Protein AF-A0A846SXM1-F1 (afdb_monomer_lite)

Structure (mmCIF, N/CA/C/O backbone):
data_AF-A0A846SXM1-F1
#
_entry.id   AF-A0A846SXM1-F1
#
loop_
_atom_site.group_PDB
_atom_site.id
_atom_site.type_symbol
_atom_site.label_atom_id
_atom_site.label_alt_id
_atom_site.label_comp_id
_atom_site.label_asym_id
_atom_site.label_entity_id
_atom_site.label_seq_id
_atom_site.pdbx_PDB_ins_code
_atom_site.Cartn_x
_atom_site.Cartn_y
_atom_site.Cartn_z
_atom_site.occupancy
_atom_site.B_iso_or_equiv
_atom_site.auth_seq_id
_atom_site.auth_comp_id
_atom_site.auth_asym_id
_atom_site.auth_atom_id
_atom_site.pdbx_PDB_model_num
ATOM 1 N N . MET A 1 1 ? -5.265 -3.273 3.919 1.00 91.44 1 MET A N 1
ATOM 2 C CA . MET A 1 1 ? -3.879 -3.712 3.658 1.00 91.44 1 MET A CA 1
ATOM 3 C C . MET A 1 1 ? -3.804 -4.034 2.179 1.00 91.44 1 MET A C 1
ATOM 5 O O . MET A 1 1 ? -4.714 -4.697 1.700 1.00 91.44 1 MET A O 1
ATOM 9 N N . LEU A 1 2 ? -2.812 -3.498 1.477 1.00 94.12 2 LEU A N 1
ATOM 10 C CA . LEU A 1 2 ? -2.663 -3.522 0.024 1.00 94.12 2 LEU A CA 1
ATOM 11 C C . LEU A 1 2 ? -1.311 -4.144 -0.333 1.00 94.12 2 LEU A C 1
ATOM 13 O O . LEU A 1 2 ? -0.302 -3.828 0.298 1.00 94.12 2 LEU A O 1
ATOM 17 N N . ASP A 1 3 ? -1.289 -5.026 -1.323 1.00 93.38 3 ASP A N 1
ATOM 18 C CA . ASP A 1 3 ? -0.056 -5.537 -1.915 1.00 93.38 3 ASP A CA 1
ATOM 19 C C . ASP A 1 3 ? 0.282 -4.721 -3.155 1.00 93.38 3 ASP A C 1
ATOM 21 O O . ASP A 1 3 ? -0.568 -4.539 -4.021 1.00 93.38 3 ASP A O 1
ATOM 25 N N . MET A 1 4 ? 1.507 -4.214 -3.229 1.00 92.25 4 MET A N 1
ATOM 26 C CA . MET A 1 4 ? 1.961 -3.448 -4.388 1.00 92.25 4 MET A CA 1
ATOM 27 C C . MET A 1 4 ? 2.361 -4.347 -5.548 1.00 92.25 4 MET A C 1
ATOM 29 O O . MET A 1 4 ? 2.396 -3.893 -6.685 1.00 92.25 4 MET A O 1
ATOM 33 N N . ILE A 1 5 ? 2.686 -5.609 -5.258 1.00 88.69 5 ILE A N 1
ATOM 34 C CA . ILE A 1 5 ? 3.215 -6.552 -6.237 1.00 88.69 5 ILE A CA 1
ATOM 35 C C . ILE A 1 5 ? 2.189 -7.658 -6.423 1.00 88.69 5 ILE A C 1
ATOM 37 O O . ILE A 1 5 ? 2.184 -8.646 -5.688 1.00 88.69 5 ILE A O 1
ATOM 41 N N . MET A 1 6 ? 1.310 -7.473 -7.401 1.00 86.00 6 MET A N 1
ATOM 42 C CA . MET A 1 6 ? 0.289 -8.441 -7.782 1.00 86.00 6 MET A CA 1
ATOM 43 C C . MET A 1 6 ? 0.473 -8.824 -9.254 1.00 86.00 6 MET A C 1
ATOM 45 O O . MET A 1 6 ? 0.911 -7.994 -10.052 1.00 86.00 6 MET A O 1
ATOM 49 N N . PRO A 1 7 ? 0.167 -10.074 -9.636 1.00 86.75 7 PRO A N 1
ATOM 50 C CA . PRO A 1 7 ? 0.021 -10.404 -11.045 1.00 86.75 7 PRO A CA 1
ATOM 51 C C . PRO A 1 7 ? -1.158 -9.611 -11.628 1.00 86.75 7 PRO A C 1
ATOM 53 O O . PRO A 1 7 ? -2.162 -9.402 -10.949 1.00 86.75 7 PRO A O 1
ATOM 56 N N . ASP A 1 8 ? -1.015 -9.171 -12.877 1.00 90.19 8 ASP A N 1
ATOM 57 C CA . ASP A 1 8 ? -2.057 -8.549 -13.710 1.00 90.19 8 ASP A CA 1
ATOM 58 C C . ASP A 1 8 ? -2.581 -7.162 -13.277 1.00 90.19 8 ASP A C 1
ATOM 60 O O . ASP A 1 8 ? -3.139 -6.450 -14.109 1.00 90.19 8 ASP A O 1
ATOM 64 N N . ILE A 1 9 ? -2.392 -6.750 -12.019 1.00 89.31 9 ILE A N 1
ATOM 65 C CA . ILE A 1 9 ? -2.877 -5.472 -11.472 1.00 89.31 9 ILE A CA 1
ATOM 66 C C . ILE A 1 9 ? -1.710 -4.675 -10.880 1.00 89.31 9 ILE A C 1
ATOM 68 O O . ILE A 1 9 ? -1.012 -5.161 -9.988 1.00 89.31 9 ILE A O 1
ATOM 72 N N . ASP A 1 10 ? -1.542 -3.422 -11.315 1.00 89.81 10 ASP A N 1
ATOM 73 C CA . ASP A 1 10 ? -0.595 -2.489 -10.698 1.00 89.81 10 ASP A CA 1
ATOM 74 C C . ASP A 1 10 ? -1.145 -1.981 -9.353 1.00 89.81 10 ASP A C 1
ATOM 76 O O . ASP A 1 10 ? -2.244 -1.422 -9.263 1.00 89.81 10 ASP A O 1
ATOM 80 N N . GLY A 1 11 ? -0.381 -2.173 -8.276 1.00 91.50 11 GLY A N 1
ATOM 81 C CA . GLY A 1 11 ? -0.786 -1.751 -6.936 1.00 91.50 11 GLY A CA 1
ATOM 82 C C . GLY A 1 11 ? -0.967 -0.237 -6.781 1.00 91.50 11 GLY A C 1
ATOM 83 O O . GLY A 1 11 ? -1.801 0.189 -5.982 1.00 91.50 11 GLY A O 1
ATOM 84 N N . ASN A 1 12 ? -0.244 0.586 -7.550 1.00 91.62 12 ASN A N 1
ATOM 85 C CA . ASN A 1 12 ? -0.416 2.041 -7.550 1.00 91.62 12 ASN A CA 1
ATOM 86 C C . ASN A 1 12 ? -1.737 2.440 -8.206 1.00 91.62 12 ASN A C 1
ATOM 88 O O . ASN A 1 12 ? -2.429 3.322 -7.699 1.00 91.62 12 ASN A O 1
ATOM 92 N N . GLU A 1 13 ? -2.111 1.775 -9.301 1.00 92.69 13 GLU A N 1
ATOM 93 C CA . GLU A 1 13 ? -3.407 1.999 -9.945 1.00 92.69 13 GLU A CA 1
ATOM 94 C C . GLU A 1 13 ? -4.553 1.601 -9.013 1.00 92.69 13 GLU A C 1
ATOM 96 O O . GLU A 1 13 ? -5.511 2.360 -8.856 1.00 92.69 13 GLU A O 1
ATOM 101 N N . LEU A 1 14 ? -4.432 0.461 -8.320 1.00 94.12 14 LEU A N 1
ATOM 102 C CA . LEU A 1 14 ? -5.432 0.032 -7.343 1.00 94.12 14 LEU A CA 1
ATOM 103 C C . LEU A 1 14 ? -5.529 1.000 -6.153 1.00 94.12 14 LEU A C 1
ATOM 105 O O . LEU A 1 14 ? -6.635 1.296 -5.696 1.00 94.12 14 LEU A O 1
ATOM 109 N N . LEU A 1 15 ? -4.394 1.513 -5.666 1.00 94.12 15 LEU A N 1
ATOM 110 C CA . LEU A 1 15 ? -4.358 2.537 -4.622 1.00 94.12 15 LEU A CA 1
ATOM 111 C C . LEU A 1 15 ? -5.099 3.798 -5.071 1.00 94.12 15 LEU A C 1
ATOM 113 O O . LEU A 1 15 ? -6.027 4.233 -4.395 1.00 94.12 15 LEU A O 1
ATOM 117 N N . LEU A 1 16 ? -4.722 4.360 -6.219 1.00 93.44 16 LEU A N 1
ATOM 118 C CA . LEU A 1 16 ? -5.342 5.561 -6.779 1.00 93.44 16 LEU A CA 1
ATOM 119 C C . LEU A 1 16 ? -6.843 5.383 -6.986 1.00 93.44 16 LEU A C 1
ATOM 121 O O . LEU A 1 16 ? -7.631 6.249 -6.603 1.00 93.44 16 LEU A O 1
ATOM 125 N N . TRP A 1 17 ? -7.249 4.244 -7.543 1.00 94.50 17 TRP A N 1
ATOM 126 C CA . TRP A 1 17 ? -8.655 3.908 -7.704 1.00 94.50 17 TRP A CA 1
ATOM 127 C C . TRP A 1 17 ? -9.383 3.900 -6.358 1.00 94.50 17 TRP A C 1
ATOM 129 O O . TRP A 1 17 ? -10.415 4.557 -6.230 1.00 94.50 17 TRP A O 1
ATOM 139 N N . ALA A 1 18 ? -8.837 3.230 -5.338 1.00 94.00 18 ALA A N 1
ATOM 140 C CA . ALA A 1 18 ? -9.452 3.152 -4.015 1.00 94.00 18 ALA A CA 1
ATOM 141 C C . ALA A 1 18 ? -9.590 4.536 -3.360 1.00 94.00 18 ALA A C 1
ATOM 143 O O . ALA A 1 18 ? -10.646 4.854 -2.809 1.00 94.00 18 ALA A O 1
ATOM 144 N N . LEU A 1 19 ? -8.560 5.380 -3.468 1.00 93.81 19 LEU A N 1
ATOM 145 C CA . LEU A 1 19 ? -8.591 6.7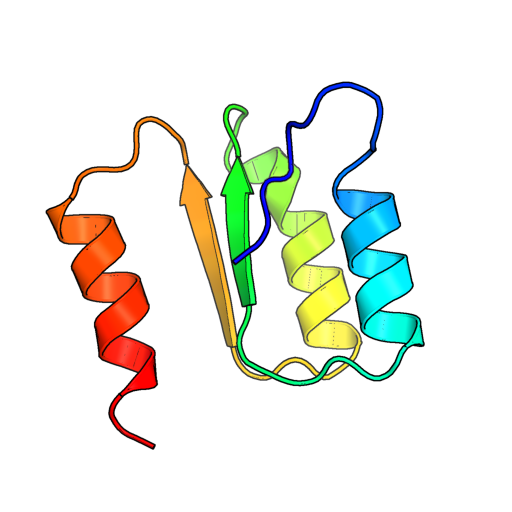63 -2.986 1.00 93.81 19 LEU A CA 1
ATOM 146 C C . LEU A 1 19 ? -9.679 7.579 -3.698 1.00 93.81 19 LEU A C 1
ATOM 148 O O . LEU A 1 19 ? -10.453 8.273 -3.044 1.00 93.81 19 LEU A O 1
ATOM 152 N N . HIS A 1 20 ? -9.814 7.438 -5.019 1.00 94.19 20 HIS A N 1
ATOM 153 C CA . HIS A 1 20 ? -10.886 8.082 -5.785 1.00 94.19 20 HIS A CA 1
ATOM 154 C C . HIS A 1 20 ? -12.288 7.563 -5.442 1.00 94.19 20 HIS A C 1
ATOM 156 O O . HIS A 1 20 ? -13.254 8.310 -5.577 1.00 94.19 20 HIS A O 1
ATOM 162 N N . GLN A 1 21 ? -12.420 6.321 -4.967 1.00 95.00 21 GLN A N 1
ATOM 163 C CA . GLN A 1 21 ? -13.688 5.807 -4.431 1.00 95.00 21 GLN A CA 1
ATOM 164 C C . GLN A 1 21 ? -14.015 6.354 -3.027 1.00 95.00 21 GLN A C 1
ATOM 166 O O . GLN A 1 21 ? -15.041 5.992 -2.454 1.00 95.00 21 GLN A O 1
ATOM 171 N N . GLY A 1 22 ? -13.167 7.217 -2.457 1.00 92.19 22 GLY A N 1
ATOM 172 C CA . GLY A 1 22 ? -13.366 7.800 -1.131 1.00 92.19 22 GLY A CA 1
ATOM 173 C C . GLY A 1 22 ? -12.861 6.921 0.011 1.00 92.19 22 GLY A C 1
ATOM 174 O O . GLY A 1 22 ? -13.302 7.081 1.150 1.00 92.19 22 GLY A O 1
ATOM 175 N N . TYR A 1 23 ? -11.952 5.980 -0.259 1.00 93.56 23 TYR A N 1
ATOM 176 C CA . TYR A 1 23 ? -11.283 5.244 0.809 1.00 93.56 23 TYR A CA 1
ATOM 177 C C . TYR A 1 23 ? -10.471 6.206 1.686 1.00 93.56 23 TYR A C 1
ATOM 179 O O . TYR A 1 23 ? -9.577 6.885 1.193 1.00 93.56 23 TYR A O 1
ATOM 187 N N . ALA A 1 24 ? -10.766 6.233 2.987 1.00 89.31 24 ALA A N 1
ATOM 188 C CA . ALA A 1 24 ? -10.157 7.169 3.941 1.00 89.31 24 ALA A CA 1
ATOM 189 C C . ALA A 1 24 ? -9.706 6.509 5.259 1.00 89.31 24 ALA A C 1
ATOM 191 O O . ALA A 1 24 ? -9.387 7.197 6.227 1.00 89.31 24 ALA A O 1
ATOM 192 N N . ASN A 1 25 ? -9.706 5.174 5.315 1.00 90.62 25 ASN A N 1
ATOM 193 C CA . ASN A 1 25 ? -9.263 4.420 6.490 1.00 90.62 25 ASN A CA 1
ATOM 194 C C . ASN A 1 25 ? -7.742 4.198 6.467 1.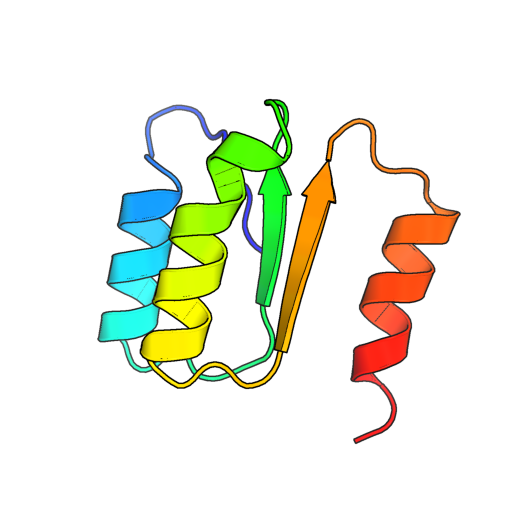00 90.62 25 ASN A C 1
ATOM 196 O O . ASN A 1 25 ? -7.101 4.348 5.427 1.00 90.62 25 ASN A O 1
ATOM 200 N N . ASP A 1 26 ? -7.177 3.767 7.597 1.00 91.38 26 ASP A N 1
ATOM 201 C CA . ASP A 1 26 ? -5.745 3.476 7.704 1.00 91.38 26 ASP A CA 1
ATOM 202 C C . ASP A 1 26 ? -5.301 2.391 6.720 1.00 91.38 26 ASP A C 1
ATOM 204 O O . ASP A 1 26 ? -5.895 1.305 6.614 1.00 91.38 26 ASP A O 1
ATOM 208 N N . LEU A 1 27 ? -4.180 2.654 6.058 1.00 94.19 27 LEU A N 1
ATOM 209 C CA . LEU A 1 27 ? -3.641 1.803 5.014 1.00 94.19 27 LEU A CA 1
ATOM 210 C C . LEU A 1 27 ? -2.329 1.160 5.460 1.00 94.19 27 LEU A C 1
ATOM 212 O O . LEU A 1 27 ? -1.414 1.806 5.959 1.00 94.19 27 LEU A O 1
ATOM 216 N N . ILE A 1 28 ? -2.219 -0.144 5.222 1.00 95.25 28 ILE A N 1
ATOM 217 C CA . ILE A 1 28 ? -0.947 -0.865 5.311 1.00 95.25 28 ILE A CA 1
ATOM 218 C C . ILE A 1 28 ? -0.573 -1.266 3.890 1.00 95.25 28 ILE A C 1
ATOM 220 O O . ILE A 1 28 ? -1.295 -2.060 3.290 1.00 95.25 28 ILE A O 1
ATOM 224 N N . ILE A 1 29 ? 0.522 -0.729 3.367 1.00 95.12 29 ILE A N 1
ATOM 225 C CA . ILE A 1 29 ? 1.093 -1.068 2.065 1.00 95.12 29 ILE A CA 1
ATOM 226 C C . ILE A 1 29 ? 2.150 -2.151 2.268 1.00 95.12 29 ILE A C 1
ATOM 228 O O . ILE A 1 29 ? 2.991 -2.053 3.162 1.00 95.12 29 ILE A O 1
ATOM 232 N N . THR A 1 30 ? 2.128 -3.182 1.432 1.00 94.88 30 THR A N 1
ATOM 233 C CA . THR A 1 30 ? 3.141 -4.237 1.422 1.00 94.88 30 THR A CA 1
ATOM 234 C C . THR A 1 30 ? 3.836 -4.327 0.078 1.00 94.88 30 THR A C 1
ATOM 236 O O . THR A 1 30 ? 3.200 -4.179 -0.958 1.00 94.88 30 THR A O 1
ATOM 239 N N . THR A 1 31 ? 5.144 -4.573 0.082 1.00 93.81 31 THR A N 1
ATOM 240 C CA . THR A 1 31 ? 5.928 -4.720 -1.151 1.00 93.81 31 THR A CA 1
ATOM 241 C C . THR A 1 31 ? 6.980 -5.811 -1.026 1.00 93.81 31 THR A C 1
ATOM 243 O O . THR A 1 31 ? 7.495 -6.063 0.062 1.00 93.81 31 THR A O 1
ATOM 246 N N . GLY A 1 32 ? 7.290 -6.472 -2.142 1.00 91.06 32 GLY A N 1
ATOM 247 C CA . GLY A 1 32 ? 8.459 -7.350 -2.277 1.00 91.06 32 GLY A CA 1
ATOM 248 C C . GLY A 1 32 ? 9.716 -6.648 -2.803 1.00 91.06 32 GLY A C 1
ATOM 249 O O . GLY A 1 32 ? 10.753 -7.291 -2.908 1.00 91.06 32 GLY A O 1
ATOM 250 N N . TYR A 1 33 ? 9.625 -5.361 -3.149 1.00 85.56 33 TYR A N 1
ATOM 251 C CA . TYR A 1 33 ? 10.728 -4.548 -3.673 1.00 85.56 33 TYR A CA 1
ATOM 252 C C . TYR A 1 33 ? 11.351 -3.668 -2.579 1.00 85.56 33 TYR A C 1
ATOM 254 O O . TYR A 1 33 ? 10.982 -3.752 -1.406 1.00 85.56 33 TYR A O 1
ATOM 262 N N . SER A 1 34 ? 12.303 -2.814 -2.977 1.00 83.62 34 SER A N 1
ATOM 263 C CA . SER A 1 34 ? 12.905 -1.797 -2.108 1.00 83.62 34 SER A CA 1
ATOM 264 C C . SER A 1 34 ? 11.832 -0.974 -1.368 1.00 83.62 34 SER A C 1
ATOM 266 O O . SER A 1 34 ? 10.829 -0.605 -1.984 1.00 83.62 34 SER A O 1
ATOM 268 N N . PRO A 1 35 ? 12.044 -0.621 -0.083 1.00 81.50 35 PRO A N 1
ATOM 269 C CA . PRO A 1 35 ? 11.201 0.335 0.635 1.00 81.50 35 PRO A CA 1
ATOM 270 C C . PRO A 1 35 ? 11.020 1.676 -0.092 1.00 81.50 35 PRO A C 1
ATOM 272 O O . PRO A 1 35 ? 9.996 2.328 0.106 1.00 81.50 35 PRO A O 1
ATOM 275 N N . ASP A 1 36 ? 11.989 2.073 -0.922 1.00 84.75 36 ASP A N 1
ATOM 276 C CA . ASP A 1 36 ? 11.952 3.325 -1.686 1.00 84.75 36 ASP A CA 1
ATOM 277 C C . ASP A 1 36 ? 10.831 3.312 -2.730 1.00 84.75 36 ASP A C 1
ATOM 279 O O . ASP A 1 36 ? 10.188 4.329 -2.961 1.00 84.75 36 ASP A O 1
ATOM 283 N N . TYR A 1 37 ? 10.526 2.135 -3.288 1.00 83.00 37 TYR A N 1
ATOM 284 C CA . TYR A 1 37 ? 9.474 1.962 -4.293 1.00 83.00 37 TYR A CA 1
ATOM 285 C C . TYR A 1 37 ? 8.085 2.354 -3.771 1.00 83.00 37 TYR A C 1
ATOM 287 O O . TYR A 1 37 ? 7.237 2.806 -4.530 1.00 83.00 37 TYR A O 1
ATOM 295 N N . VAL A 1 38 ? 7.835 2.177 -2.471 1.00 91.62 38 VAL A N 1
ATOM 296 C CA . VAL A 1 38 ? 6.521 2.448 -1.866 1.00 91.62 38 VAL A CA 1
ATOM 297 C C . VAL A 1 38 ? 6.426 3.808 -1.185 1.00 91.62 38 VAL A C 1
ATOM 299 O O . VAL A 1 38 ? 5.370 4.124 -0.636 1.00 91.62 38 VAL A O 1
ATOM 302 N N . GLN A 1 39 ? 7.493 4.615 -1.200 1.00 91.38 39 GLN A N 1
ATOM 303 C CA . GLN A 1 39 ? 7.453 5.949 -0.596 1.00 91.38 39 GLN A CA 1
ATOM 304 C C . GLN A 1 39 ? 6.535 6.887 -1.371 1.00 91.38 39 GLN A C 1
ATOM 306 O O . GLN A 1 39 ? 5.697 7.535 -0.754 1.00 91.38 39 GLN A O 1
ATOM 311 N N . ASP A 1 40 ? 6.603 6.888 -2.701 1.00 90.50 40 ASP A N 1
ATOM 312 C CA . ASP A 1 40 ? 5.753 7.758 -3.522 1.00 90.50 40 ASP A CA 1
ATOM 313 C C . ASP A 1 40 ? 4.264 7.433 -3.326 1.00 90.50 40 ASP A C 1
ATOM 315 O O . ASP A 1 40 ? 3.441 8.325 -3.113 1.00 90.50 40 ASP A O 1
ATOM 319 N N . ALA A 1 41 ? 3.923 6.140 -3.296 1.00 91.88 41 ALA A N 1
ATOM 320 C CA . ALA A 1 41 ? 2.569 5.662 -3.016 1.00 91.88 41 ALA A CA 1
ATOM 321 C C . ALA A 1 41 ? 2.084 6.086 -1.619 1.00 91.88 41 ALA A C 1
ATOM 323 O O . ALA A 1 41 ? 0.939 6.512 -1.450 1.00 91.88 41 ALA A O 1
ATOM 324 N N . LYS A 1 42 ? 2.966 6.006 -0.615 1.00 94.62 42 LYS A N 1
ATOM 325 C CA . LYS A 1 42 ? 2.681 6.473 0.743 1.00 94.62 42 LYS A CA 1
ATOM 326 C C . LYS A 1 42 ? 2.413 7.979 0.764 1.00 94.62 42 LYS A C 1
ATOM 328 O O . LYS A 1 42 ? 1.381 8.395 1.284 1.00 94.62 42 LYS A O 1
ATOM 333 N N . THR A 1 43 ? 3.305 8.776 0.182 1.00 93.25 43 THR A N 1
ATOM 334 C CA . THR A 1 43 ? 3.183 10.238 0.135 1.00 93.25 43 THR A CA 1
ATOM 335 C C . THR A 1 43 ? 1.901 10.669 -0.565 1.00 93.25 43 THR A C 1
ATOM 337 O O . THR A 1 43 ? 1.204 11.554 -0.075 1.00 93.25 43 THR A O 1
ATOM 340 N N . LEU A 1 44 ? 1.543 10.016 -1.671 1.00 91.75 44 LEU A N 1
ATOM 341 C CA . LEU A 1 44 ? 0.298 10.280 -2.382 1.00 91.75 44 LEU A CA 1
ATOM 342 C C . LEU A 1 44 ? -0.935 9.954 -1.531 1.00 91.75 44 LEU A C 1
ATOM 344 O O . LEU A 1 44 ? -1.862 10.755 -1.466 1.00 91.75 44 LEU A O 1
ATOM 348 N N . ALA A 1 45 ? -0.950 8.804 -0.858 1.00 93.06 45 ALA A N 1
ATOM 349 C CA . ALA A 1 45 ? -2.054 8.411 0.012 1.00 93.06 45 ALA A CA 1
ATOM 350 C C . ALA A 1 45 ? -2.255 9.398 1.177 1.00 93.06 45 ALA A C 1
ATOM 352 O O . ALA A 1 45 ? -3.382 9.821 1.440 1.00 93.06 45 ALA A O 1
ATOM 353 N N . GLU A 1 46 ? -1.170 9.809 1.835 1.00 93.50 46 GLU A N 1
ATOM 354 C CA . GLU A 1 46 ? -1.201 10.810 2.909 1.00 93.50 46 GLU A CA 1
ATOM 355 C C . GLU A 1 46 ? -1.667 12.179 2.384 1.00 93.50 46 GLU A C 1
ATOM 357 O O . GLU A 1 46 ? -2.516 12.824 3.000 1.00 93.50 46 GLU A O 1
ATOM 362 N N . PHE A 1 47 ? -1.195 12.596 1.202 1.00 91.69 47 PHE A N 1
ATOM 363 C CA . PHE A 1 47 ? -1.638 13.826 0.538 1.00 91.69 47 PHE A CA 1
ATOM 364 C C . PHE A 1 47 ? -3.137 13.813 0.201 1.00 91.69 47 PHE A C 1
ATOM 366 O O . PHE A 1 47 ? -3.814 14.831 0.334 1.00 91.69 47 PHE A O 1
ATOM 373 N N . MET A 1 48 ? -3.673 12.654 -0.184 1.00 90.81 48 MET A N 1
ATOM 374 C CA . MET A 1 48 ? -5.096 12.456 -0.484 1.00 90.81 48 MET A CA 1
ATOM 375 C C . MET A 1 48 ? -5.977 12.361 0.775 1.00 90.81 48 MET A C 1
ATOM 377 O O . MET A 1 48 ? -7.191 12.194 0.663 1.00 90.81 48 MET A O 1
ATOM 381 N N . GLY A 1 49 ? -5.395 12.506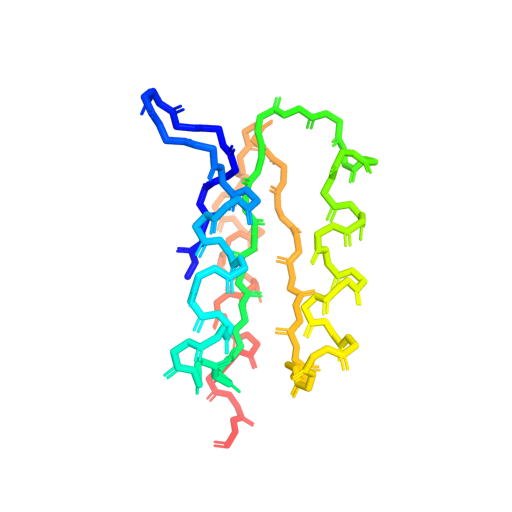 1.970 1.00 88.75 49 GLY A N 1
ATOM 382 C CA . GLY A 1 49 ? -6.126 12.635 3.229 1.00 88.75 49 GLY A CA 1
ATOM 383 C C . GLY A 1 49 ? -6.154 11.380 4.100 1.00 88.75 49 GLY A C 1
ATOM 384 O O . GLY A 1 49 ? -6.875 11.370 5.101 1.00 88.75 49 GLY A O 1
ATOM 385 N N . LEU A 1 50 ? -5.383 10.334 3.775 1.00 91.88 50 LEU A N 1
ATOM 386 C CA . LEU A 1 50 ? -5.234 9.193 4.684 1.00 91.88 50 LEU A CA 1
ATOM 387 C C . LEU A 1 50 ? -4.391 9.599 5.890 1.00 91.88 50 LEU A C 1
ATOM 389 O O . LEU A 1 50 ? -3.294 10.133 5.754 1.00 91.88 50 LEU A O 1
ATOM 393 N N . ARG A 1 51 ? -4.915 9.314 7.085 1.00 84.75 51 ARG A N 1
ATOM 394 C CA . ARG A 1 51 ? -4.292 9.709 8.355 1.00 84.75 51 ARG A CA 1
ATOM 395 C C . ARG A 1 51 ? -3.068 8.874 8.704 1.00 84.75 51 ARG A C 1
ATOM 397 O O . ARG A 1 51 ? -2.090 9.420 9.203 1.00 84.75 51 ARG A O 1
ATOM 404 N N . GLU A 1 52 ? -3.131 7.567 8.463 1.00 89.75 52 GLU A N 1
ATOM 405 C CA . GLU A 1 52 ? -2.034 6.654 8.760 1.00 89.75 52 GLU A CA 1
ATOM 406 C C . GLU A 1 52 ? -1.778 5.712 7.582 1.00 89.75 52 GLU A C 1
ATOM 408 O O . GLU A 1 52 ? -2.641 4.927 7.174 1.00 89.75 52 GLU A O 1
ATOM 413 N N . VAL A 1 53 ? -0.553 5.776 7.052 1.00 93.69 53 VAL A N 1
ATOM 414 C CA . VAL A 1 53 ? -0.062 4.860 6.023 1.00 93.69 53 VAL A CA 1
ATOM 415 C C . VAL A 1 53 ? 1.215 4.179 6.516 1.00 93.69 53 VAL A C 1
ATOM 417 O O . VAL A 1 53 ? 2.278 4.787 6.653 1.00 93.69 53 VAL A O 1
ATOM 420 N N . THR A 1 54 ? 1.117 2.880 6.788 1.00 94.38 54 THR A N 1
ATOM 421 C CA . THR A 1 54 ? 2.244 2.038 7.213 1.00 94.38 54 THR A CA 1
ATOM 422 C C . THR A 1 54 ? 2.767 1.226 6.035 1.00 94.38 54 THR A C 1
ATOM 424 O O . THR A 1 54 ? 1.986 0.609 5.318 1.00 94.38 54 THR A O 1
ATOM 427 N N . THR A 1 55 ? 4.085 1.153 5.859 1.00 94.62 55 THR A N 1
ATOM 428 C CA . THR A 1 55 ? 4.720 0.297 4.847 1.00 94.62 55 THR A CA 1
ATOM 429 C C . THR A 1 55 ? 5.386 -0.917 5.498 1.00 94.62 55 THR A C 1
ATOM 431 O O . THR A 1 55 ? 6.015 -0.810 6.551 1.00 94.62 55 THR A O 1
ATOM 434 N N . LEU A 1 56 ? 5.243 -2.092 4.881 1.00 94.56 56 LEU A N 1
ATOM 435 C CA . LEU A 1 56 ? 5.903 -3.338 5.277 1.00 94.56 56 LEU A CA 1
ATOM 436 C C . LEU A 1 56 ? 6.594 -3.970 4.063 1.00 94.56 56 LEU A C 1
ATOM 438 O O . LEU A 1 56 ? 6.010 -4.070 2.984 1.00 94.56 56 LEU A O 1
ATOM 442 N N . VAL A 1 57 ? 7.829 -4.432 4.245 1.00 94.12 57 VAL A N 1
ATOM 443 C CA . VAL A 1 57 ? 8.623 -5.061 3.179 1.00 94.12 57 VAL A CA 1
ATOM 444 C C . VAL A 1 57 ? 8.680 -6.565 3.407 1.00 94.12 57 VAL A C 1
ATOM 446 O O . VAL A 1 57 ? 8.895 -7.024 4.528 1.00 94.12 57 VAL A O 1
ATOM 449 N N . LYS A 1 58 ? 8.447 -7.342 2.350 1.00 93.31 58 LYS A N 1
ATOM 450 C CA . LYS A 1 58 ? 8.496 -8.803 2.379 1.00 93.31 58 LYS A CA 1
ATOM 451 C C . LYS A 1 58 ? 9.960 -9.287 2.369 1.00 93.31 58 LYS A C 1
ATOM 453 O O . LYS A 1 58 ? 10.777 -8.698 1.667 1.00 93.31 58 LYS A O 1
ATOM 458 N N . PRO A 1 59 ? 10.290 -10.384 3.076 1.00 94.75 59 PRO A N 1
ATOM 459 C CA . PRO A 1 59 ? 9.405 -11.165 3.942 1.00 94.75 59 PRO A CA 1
ATOM 460 C C . PRO A 1 59 ? 9.058 -10.408 5.233 1.00 94.75 59 PRO A C 1
ATOM 462 O O . PRO A 1 59 ? 9.938 -9.879 5.902 1.00 94.75 59 PRO A O 1
ATOM 465 N N . ILE A 1 60 ? 7.769 -10.383 5.591 1.00 94.38 60 ILE A N 1
ATOM 466 C CA . ILE A 1 60 ? 7.266 -9.628 6.747 1.00 94.38 60 ILE A CA 1
ATOM 467 C C . ILE A 1 60 ? 7.324 -10.529 7.990 1.00 94.38 60 ILE A C 1
ATOM 469 O O . ILE A 1 60 ? 6.605 -11.533 8.038 1.00 94.38 60 ILE A O 1
ATOM 473 N N . PRO A 1 61 ? 8.114 -10.194 9.026 1.00 95.31 61 PRO A N 1
ATOM 474 C CA . PRO A 1 61 ? 8.098 -10.935 10.280 1.00 95.31 61 PRO A CA 1
ATOM 475 C C . PRO A 1 61 ? 6.728 -10.841 10.963 1.00 95.31 61 PRO A C 1
ATOM 477 O O . PRO A 1 61 ? 6.125 -9.767 11.034 1.00 95.31 61 PRO A O 1
ATOM 480 N N . LEU A 1 62 ? 6.258 -11.946 11.554 1.00 95.12 62 LEU A N 1
ATOM 481 C CA . LEU A 1 62 ? 4.965 -11.986 12.254 1.00 95.12 62 LEU A CA 1
ATOM 482 C C . LEU A 1 62 ? 4.864 -10.930 13.369 1.00 95.12 62 LEU A C 1
ATOM 484 O O . LEU A 1 62 ? 3.800 -10.350 13.580 1.00 95.12 62 LEU A O 1
ATOM 488 N N . SER A 1 63 ? 5.967 -10.660 14.071 1.00 95.94 63 SER A N 1
ATOM 489 C CA . SER A 1 63 ? 6.044 -9.618 15.100 1.00 95.94 63 SER A CA 1
ATOM 490 C C . SER A 1 63 ? 5.787 -8.220 14.533 1.00 95.94 63 SER A C 1
ATOM 492 O O . SER A 1 63 ? 5.037 -7.448 15.128 1.00 95.94 63 SER A O 1
ATOM 494 N N . GLN A 1 64 ? 6.348 -7.910 13.362 1.00 95.00 64 GLN A N 1
ATOM 495 C CA . GLN A 1 64 ? 6.174 -6.622 12.695 1.00 95.00 64 GLN A CA 1
ATOM 496 C C . GLN A 1 64 ? 4.738 -6.447 12.191 1.00 95.00 64 GLN A C 1
ATOM 498 O O . GLN A 1 64 ? 4.134 -5.398 12.412 1.00 95.00 64 GLN A O 1
ATOM 503 N N . LEU A 1 65 ? 4.162 -7.493 11.587 1.00 94.31 65 LEU A N 1
ATOM 504 C CA . LEU A 1 65 ? 2.767 -7.475 11.145 1.00 94.31 65 LEU A CA 1
ATOM 505 C C . LEU A 1 65 ? 1.812 -7.257 12.325 1.00 94.31 65 LEU A C 1
ATOM 507 O O . LEU A 1 65 ? 0.927 -6.406 12.255 1.00 94.31 65 LEU A O 1
ATOM 511 N N . ARG A 1 66 ? 2.015 -7.975 13.438 1.00 94.94 66 ARG A N 1
ATOM 512 C CA . ARG A 1 66 ? 1.229 -7.779 14.666 1.00 94.94 66 ARG A CA 1
ATOM 513 C C . ARG A 1 66 ? 1.349 -6.350 15.191 1.00 94.94 66 ARG A C 1
ATOM 515 O O . ARG A 1 66 ? 0.334 -5.753 15.525 1.00 94.94 66 ARG A O 1
ATOM 522 N N . ALA A 1 67 ? 2.553 -5.782 15.219 1.00 93.62 67 ALA A N 1
ATOM 523 C CA . ALA A 1 67 ? 2.764 -4.407 15.670 1.00 93.62 67 ALA A CA 1
ATOM 524 C C . ALA A 1 67 ? 2.049 -3.368 14.785 1.00 93.62 67 ALA A C 1
ATOM 526 O O . ALA A 1 67 ? 1.533 -2.382 15.310 1.00 93.62 67 ALA A O 1
ATOM 527 N N . ALA A 1 68 ? 2.000 -3.580 13.466 1.00 92.19 68 ALA A N 1
ATOM 528 C CA . ALA A 1 68 ? 1.268 -2.712 12.541 1.00 92.19 68 ALA A CA 1
ATOM 529 C C . ALA A 1 68 ? -0.256 -2.831 12.717 1.00 92.19 68 ALA A C 1
ATOM 531 O O . ALA A 1 68 ? -0.967 -1.833 12.681 1.00 92.19 68 ALA A O 1
ATOM 532 N N . LEU A 1 69 ? -0.767 -4.041 12.959 1.00 90.81 69 LEU A N 1
ATOM 533 C CA . LEU A 1 69 ? -2.200 -4.268 13.163 1.00 90.81 69 LEU A CA 1
ATOM 534 C C . LEU A 1 69 ? -2.694 -3.747 14.520 1.00 90.81 69 LEU A C 1
ATOM 536 O O . LEU A 1 69 ? -3.778 -3.174 14.581 1.00 90.81 69 LEU A O 1
ATOM 540 N N . SER A 1 70 ? -1.911 -3.912 15.589 1.00 88.94 70 SER A N 1
ATOM 541 C CA . SER A 1 70 ? -2.296 -3.501 16.946 1.00 88.94 70 SER A CA 1
ATOM 542 C C . SER A 1 70 ? -2.337 -1.985 17.148 1.00 88.94 70 SER A C 1
ATOM 544 O O . SER A 1 70 ? -3.101 -1.523 17.995 1.00 88.94 70 SER A O 1
ATOM 546 N N . ARG A 1 71 ? -1.559 -1.208 16.377 1.00 75.62 71 ARG A N 1
ATOM 547 C CA . ARG A 1 71 ? -1.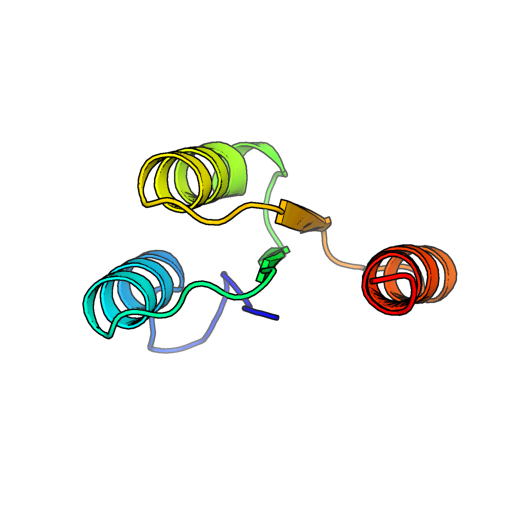627 0.267 16.394 1.00 75.62 71 ARG A CA 1
ATOM 548 C C . ARG A 1 71 ? -3.026 0.788 16.067 1.00 75.62 71 ARG A C 1
ATOM 550 O O . ARG A 1 71 ? -3.472 1.742 16.688 1.00 75.62 71 ARG A O 1
ATOM 557 N N . ARG A 1 72 ? -3.749 0.084 15.193 1.00 65.38 72 ARG A N 1
ATOM 558 C CA . ARG A 1 72 ? -5.096 0.464 14.740 1.00 65.38 72 ARG A CA 1
ATOM 559 C C . ARG A 1 72 ? -6.217 0.156 15.737 1.00 65.38 72 ARG A C 1
ATOM 561 O O . ARG A 1 72 ? -7.327 0.633 15.565 1.00 65.38 72 ARG A O 1
ATOM 568 N N . ASN A 1 73 ? -5.957 -0.648 16.771 1.00 58.88 73 ASN A N 1
ATOM 569 C CA . ASN A 1 73 ? -6.989 -1.067 17.731 1.00 58.88 73 ASN A CA 1
ATOM 570 C C . ASN A 1 73 ? -7.157 -0.102 18.925 1.00 58.88 73 ASN A C 1
ATOM 572 O O . ASN A 1 73 ? -7.900 -0.424 19.845 1.00 58.88 73 ASN A O 1
ATOM 576 N N . HIS A 1 74 ? -6.455 1.038 18.946 1.00 50.88 74 HIS A N 1
ATOM 577 C CA . HIS A 1 74 ? -6.482 2.016 20.048 1.00 50.88 74 HIS A CA 1
ATOM 578 C C . HIS A 1 74 ? -7.141 3.359 19.666 1.00 50.88 74 HIS A C 1
ATOM 580 O O . HIS A 1 74 ? -6.761 4.397 20.203 1.00 50.88 74 HIS A O 1
ATOM 586 N N . SER A 1 75 ? -8.103 3.353 18.736 1.00 45.41 75 SER A N 1
ATOM 587 C CA . SER A 1 75 ? -8.928 4.532 18.403 1.00 45.41 75 SER A CA 1
ATOM 588 C C . SER A 1 75 ? -10.185 4.623 19.259 1.00 45.41 75 SER A C 1
ATOM 590 O O . SER A 1 75 ? -10.831 3.569 19.448 1.00 45.41 75 SER A O 1
#

Sequence (75 aa):
MLDMIMPDIDGNELLLWALHQGYANDLIITTGYSPDYVQDAKTLAEFMGLREVTTLVKPIPLSQLRAALSRRNHS

Radius of gyration: 12.12 Å; chains: 1; bounding box: 27×26×34 Å

pLDDT: mean 89.68, std 9.14, range [45.41, 95.94]

Secon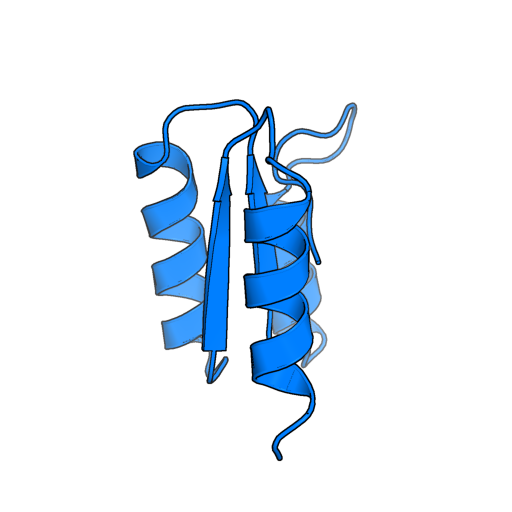dary structure (DSSP, 8-state):
-EESB-SSSBHHHHHHHHHHTT--S-EEEEESS-GGGGHHHHHHHHHTT-S-EEEEESSPPHHHHHHHHHHTT--

Foldseek 3Di:
DFECDDPPDHRLVVLVVCLVVVDAEAEEYEYQDDPVVCPVVQVVNVVSHHPHYHYAYPPGDPVNVVVVVVVRVPD

=== Feature glossary ===
Annotated list of the representations used here:

Nearest PDB structures. The Foldseek neighbor list gives the closest experimentally determined structures in the PDB, ranked by structural alignment. TM-score near 1 means near-identical fold; near 0.3 means only rough topology match. This is how one finds what a novel AlphaFold prediction most resembles in the solved-structure universe.

Foldseek 3Di. Foldseek's 3Di representation compresses backbone geometry into a per-residue letter drawn from a learned twenty-state alphabet. It captures the tertiary interaction pattern around each residue — which residues are packed against it in space, regardless of where they are in sequence.

Radius of gyration, Cα contacts, bounding box. Radius of gyration (Rg) is the root-mean-square distance of Cα atoms from their centroid — a single number for overall size and compactness. A globular domain of N residues has Rg ≈ 2.2·N^0.38 Å; an extended or disordered chain has a much larger Rg. The Cα contact count is the number of residue pairs whose Cα atoms are within 8 Å and are more than four positions apart in sequence — a standard proxy for tertiary packing density. The bounding box is the smallest axis-aligned box enclosing all Cα atoms.

InterPro / GO / CATH / organism. The annotation block draws on four external resources. InterPro: which protein families and domains the sequence belongs to. GO: standardized terms for what the protein does, what process it participates in, and where in the cell it acts. CATH: which structural fold it has in the CATH hierarchy. Organism: the species of origin.

mmCIF coordinates. The mmCIF block holds the 3D Cartesian coordinates of each backbone atom (N, Cα, C, O) in ångströms. mmCIF is the PDB's canonical archive format — a tagged-loop text representation of the atomic model.

pLDDT. pLDDT is the predicted lDDT-Cα score: AlphaFold's confidence that the local environment of each residue (all inter-atomic distances within 15 Å) is correctly placed. It is a per-residue number between 0 and 100, with higher meaning more reliable.

Backbone torsions (φ/ψ). φ (phi) and ψ (psi) are the two rotatable backbone dihedrals per residue: φ is the C(i-1)–N–Cα–C torsion, ψ is the N–Cα–C–N(i+1) torsion, both in degrees on (−180°, 180°]. α-helical residues cluster near (−60°, −45°); β-strand residues near (−120°, +130°). A Ramachandran plot is simply a scatter of (φ, ψ) for every residue.

B-factor. For experimental (PDB) structures, the B-factor (temperature factor) quantifies the positional spread of each atom in the crystal — a combination of thermal vibration and static disorder — in units of Å². High B-factors mark flexible loops or poorly resolved regions; low B-factors mark the rigid, well-ordered core.

Secondary structure (3-state, P-SEA). SS3 is a coarse helix/strand/coil call (letters a/b/c) made by the P-SEA algorithm from inter-Cα distances and dihedrals. It is less detailed than DSSP but needs only Cα positions.

Predicted aligned error. Predicted aligned error is AlphaFold's pairwise confidence. Unlike pLDDT (per-residue), PAE is per-residue-pair and captures whether two parts of the structure are correctly placed relative to each other. Units are ångströms of expected positional error.

Solvent-accessible surface area. Solvent-accessible surface area (SASA) is the area in Å² traced out by the centre of a 1.4 Å probe sphere (a water molecule) rolled over the protein's van der Waals surface (Shrake–Rupley / Lee–Richards construction). Buried residues have near-zero SASA; fully exposed residues can exceed 200 Å². The total SASA scales roughly with the number of surface residues.

Secondary structure (8-state, DSSP). The SS8 string is DSSP's per-residue secondary-structure call. α-helix (H) means an i→i+4 H-bond ladder; β-strand (E) means the residue participates in a β-sheet; 3₁₀ (G) and π (I) are tighter and wider helices; T/S are turns/bends; '-' is loop.

Rendered structure images. Structure images are PyMOL renders from six orthogonal camera directions. Cartoon representation draws helices as coils and strands as arrows; sticks shows the backbone as bonds; surface shows the solvent-excluded envelope. Rainbow coloring maps sequence position to hue (blue→red, N→C); chain coloring assigns a distinct color per polypeptide.

Sequence. The amino-acid sequence is the protein's primary structure: the linear order of residues from the N-terminus to the C-terminus, written in one-letter code. Everything else here — the 3D coordinates, the secondary structure, the domain annotations — is ultimately a consequence of this string.

Contact-map, Ramachandran, and PAE plots. Three diagnostic plots accompany the record. The Cα contact map visualizes the tertiary structure as a 2D adjacency matrix (8 Å cutoff, sequence-local contacts suppressed). The Ramachandran plot shows the distribution of backbone (φ, ψ) torsions, with points in the α and β basins reflecti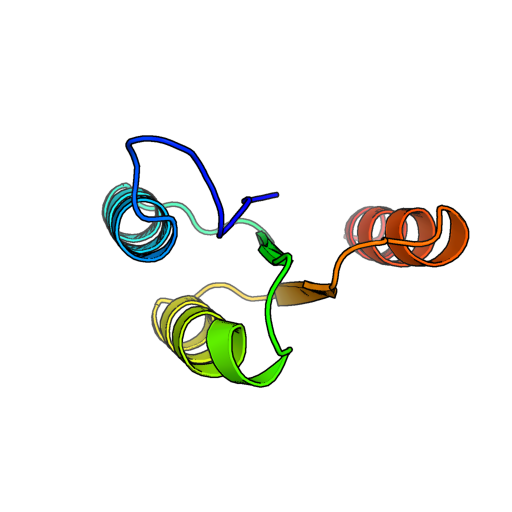ng secondary structure content. The PAE plot shows AlphaFold's inter-residue confidence as a color matrix.